Protein AF-A0AAP2NXQ1-F1 (afdb_monomer)

Secondary structure (DSSP, 8-state):
-EEEEE-SSPPPPTTPEEEEE-SS-TT---EEEB-TTSEEE-SS--SSEEEEEESSSTTSEEEEEE--GGGS--BTTB-S-EEEEE--

Solvent-accessible surface area (backbone atoms only — not comparable to full-atom values): 5017 Å² total; per-residue (Å²): 63,41,36,38,55,40,41,99,68,79,62,67,50,62,72,17,40,32,36,50,65,59,94,86,44,92,82,66,74,45,60,32,48,24,37,85,83,29,34,32,52,40,71,91,70,66,50,53,52,38,33,42,35,40,72,58,66,93,86,29,54,31,40,33,70,53,62,63,50,77,74,49,78,60,45,94,94,39,72,60,37,69,51,74,38,57,49,84

Organism: Providencia rettgeri (NCBI:txid587)

Structure (mmCIF, N/CA/C/O backbone):
data_AF-A0AAP2NXQ1-F1
#
_entry.id   AF-A0AAP2NXQ1-F1
#
loop_
_atom_site.group_PDB
_atom_site.id
_atom_site.type_symbol
_atom_site.label_atom_id
_atom_site.label_alt_id
_atom_site.label_comp_id
_atom_site.label_asym_id
_atom_site.label_entity_id
_atom_site.label_seq_id
_atom_site.pdbx_PDB_ins_code
_atom_site.Cartn_x
_atom_site.Cartn_y
_atom_site.Cartn_z
_atom_site.occupancy
_atom_site.B_iso_or_equiv
_atom_site.auth_seq_id
_atom_site.auth_comp_id
_atom_site.auth_asym_id
_atom_site.auth_atom_id
_atom_site.pdbx_PDB_model_num
ATOM 1 N N . ALA A 1 1 ? 2.018 1.676 -7.970 1.00 94.25 1 ALA A N 1
ATOM 2 C CA . ALA A 1 1 ? 2.244 0.312 -7.475 1.00 94.25 1 ALA A CA 1
ATOM 3 C C . ALA A 1 1 ? 0.941 -0.243 -6.925 1.00 94.25 1 ALA A C 1
ATOM 5 O O . ALA A 1 1 ? 0.121 0.533 -6.441 1.00 94.25 1 ALA A O 1
ATOM 6 N N . ILE A 1 2 ? 0.759 -1.557 -7.015 1.00 95.44 2 ILE A N 1
ATOM 7 C CA . ILE A 1 2 ? -0.300 -2.292 -6.319 1.00 95.44 2 ILE A CA 1
ATOM 8 C C . ILE A 1 2 ? 0.329 -2.905 -5.067 1.00 95.44 2 ILE A C 1
ATOM 10 O O . ILE A 1 2 ? 1.313 -3.635 -5.154 1.00 95.44 2 ILE A O 1
ATOM 14 N N . ILE A 1 3 ? -0.214 -2.594 -3.899 1.00 95.69 3 ILE A N 1
ATOM 15 C CA . ILE A 1 3 ? 0.261 -3.097 -2.612 1.00 95.69 3 ILE A CA 1
ATOM 16 C C . ILE A 1 3 ? -0.810 -4.039 -2.073 1.00 95.69 3 ILE A C 1
ATOM 18 O O . ILE A 1 3 ? -1.922 -3.613 -1.765 1.00 95.69 3 ILE A O 1
ATOM 22 N N . ASN A 1 4 ? -0.481 -5.323 -1.969 1.00 95.25 4 ASN A N 1
ATOM 23 C CA . ASN A 1 4 ? -1.320 -6.303 -1.291 1.00 95.25 4 ASN A CA 1
ATOM 24 C C . ASN A 1 4 ? -1.047 -6.210 0.211 1.00 95.25 4 ASN A C 1
ATOM 26 O O . ASN A 1 4 ? 0.071 -6.474 0.661 1.00 95.25 4 ASN A O 1
ATOM 30 N N . LEU A 1 5 ? -2.060 -5.809 0.969 1.00 93.50 5 LEU A N 1
ATOM 31 C CA . LEU A 1 5 ? -1.972 -5.628 2.408 1.00 93.50 5 LEU A CA 1
ATOM 32 C C . LEU A 1 5 ? -2.163 -6.970 3.101 1.00 93.50 5 LEU A C 1
ATOM 34 O O . LEU A 1 5 ? -3.210 -7.607 2.983 1.00 93.50 5 LEU A O 1
ATOM 38 N N . LYS A 1 6 ? -1.146 -7.381 3.847 1.00 89.12 6 LYS A N 1
ATOM 39 C CA . LYS A 1 6 ? -1.239 -8.468 4.815 1.00 89.12 6 LYS A CA 1
ATOM 40 C C . LYS A 1 6 ? -1.285 -7.879 6.217 1.00 89.12 6 LYS A C 1
ATOM 42 O O . LYS A 1 6 ? -0.803 -6.774 6.446 1.00 89.12 6 LYS A O 1
ATOM 47 N N . ALA A 1 7 ? -1.928 -8.578 7.139 1.00 75.44 7 ALA A N 1
ATOM 48 C CA . ALA A 1 7 ? -1.941 -8.186 8.538 1.00 75.44 7 ALA A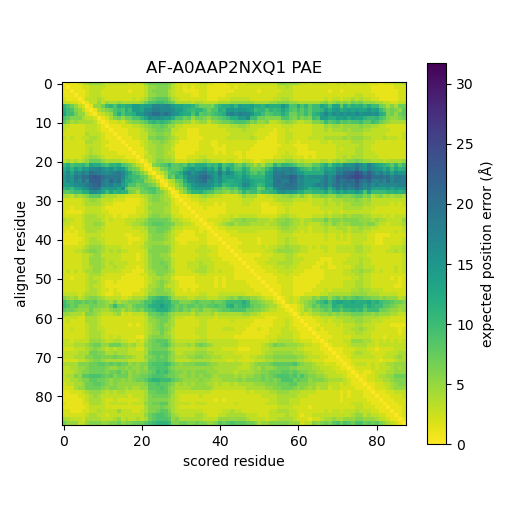 CA 1
ATOM 49 C C . ALA A 1 7 ? -1.871 -9.437 9.411 1.00 75.44 7 ALA A C 1
ATOM 51 O O . ALA A 1 7 ? -2.656 -10.370 9.228 1.00 75.44 7 ALA A O 1
ATOM 52 N N . THR A 1 8 ? -1.022 -9.417 10.438 1.00 67.31 8 THR A N 1
ATOM 53 C CA . THR A 1 8 ? -1.107 -10.327 11.592 1.00 67.31 8 THR A CA 1
ATOM 54 C C . THR A 1 8 ? -2.222 -9.870 12.541 1.00 67.31 8 THR A C 1
ATOM 56 O O . THR A 1 8 ? -1.996 -9.604 13.718 1.00 67.31 8 THR A O 1
ATOM 59 N N . GLY A 1 9 ? -3.434 -9.698 12.005 1.00 72.06 9 GLY A N 1
ATOM 60 C CA . GLY A 1 9 ? -4.559 -9.085 12.708 1.00 72.06 9 GLY A CA 1
ATOM 61 C C . GLY A 1 9 ? -5.698 -8.694 11.767 1.00 72.06 9 GLY A C 1
ATOM 62 O O . GLY A 1 9 ? -6.157 -9.502 10.962 1.00 72.06 9 GLY A O 1
ATOM 63 N N . LYS A 1 10 ? -6.187 -7.453 11.880 1.00 73.44 10 LYS A N 1
ATOM 64 C CA . LYS A 1 10 ? -7.262 -6.936 11.020 1.00 73.44 10 LYS A CA 1
ATOM 65 C C . LYS A 1 10 ? -6.679 -6.272 9.777 1.00 73.44 10 LYS A C 1
ATOM 67 O O . LYS A 1 10 ? -5.936 -5.305 9.886 1.00 73.44 10 LYS A O 1
ATOM 72 N N . ILE A 1 11 ? -7.070 -6.772 8.610 1.00 84.50 11 ILE A N 1
ATOM 73 C CA . ILE A 1 11 ? -6.788 -6.123 7.327 1.00 84.50 11 ILE A CA 1
ATOM 74 C C . ILE A 1 11 ? -7.582 -4.806 7.265 1.00 84.50 11 ILE A C 1
ATOM 76 O O . ILE A 1 11 ? -8.754 -4.802 7.666 1.00 84.50 11 ILE A O 1
ATOM 80 N N . PRO A 1 12 ? -6.989 -3.701 6.773 1.00 92.06 12 PRO A N 1
ATOM 81 C CA . PRO A 1 12 ? -7.715 -2.456 6.567 1.00 92.06 12 PRO A CA 1
ATOM 82 C C . PRO A 1 12 ? -8.964 -2.685 5.702 1.00 92.06 12 PRO A C 1
ATOM 84 O O . PRO A 1 12 ? -8.881 -3.368 4.677 1.00 92.06 12 PRO A O 1
ATOM 87 N N . PRO A 1 13 ? -10.132 -2.153 6.098 1.00 93.81 13 PRO A N 1
ATOM 88 C CA . PRO A 1 13 ? -11.363 -2.356 5.354 1.00 93.81 13 PRO A CA 1
ATOM 89 C C . PRO A 1 13 ? -11.337 -1.605 4.020 1.00 93.81 13 PRO A C 1
ATOM 91 O O . PRO A 1 13 ? -10.551 -0.677 3.812 1.00 93.81 13 PRO A O 1
ATOM 94 N N . PHE A 1 14 ? -12.275 -1.962 3.141 1.00 95.25 14 PHE A N 1
ATOM 95 C CA . PHE A 1 14 ? -12.585 -1.143 1.975 1.00 95.25 14 PHE A CA 1
ATOM 96 C C . PHE A 1 14 ? -12.831 0.314 2.392 1.00 95.25 14 PHE A C 1
ATOM 98 O O . PHE A 1 14 ? -13.545 0.574 3.363 1.00 95.25 14 PHE A O 1
ATOM 105 N N . GLY A 1 15 ? -12.255 1.253 1.646 1.00 94.56 15 GLY A N 1
ATOM 106 C CA . GLY A 1 15 ? -12.389 2.681 1.921 1.00 94.56 15 GLY A CA 1
ATOM 107 C C . GLY A 1 15 ? -11.403 3.224 2.958 1.00 94.56 15 GLY A C 1
ATOM 108 O O . GLY A 1 15 ? -11.434 4.423 3.225 1.00 94.56 15 GLY A O 1
ATOM 109 N N . ALA A 1 16 ? -10.516 2.396 3.526 1.00 95.62 16 ALA A N 1
ATOM 110 C CA . ALA A 1 16 ? -9.409 2.905 4.329 1.00 95.62 16 ALA A CA 1
ATOM 111 C C . ALA A 1 16 ? -8.517 3.823 3.478 1.00 95.62 16 ALA A C 1
ATOM 113 O O . ALA A 1 16 ? -8.216 3.514 2.321 1.00 95.62 16 ALA A O 1
ATOM 114 N N . ILE A 1 17 ? -8.102 4.947 4.057 1.00 95.44 17 ILE A N 1
ATOM 115 C CA . ILE A 1 17 ? -7.309 5.970 3.376 1.00 95.44 17 ILE A CA 1
ATOM 116 C C . ILE A 1 17 ? -5.838 5.729 3.670 1.00 95.44 17 ILE A C 1
ATOM 118 O O . ILE A 1 17 ? -5.447 5.652 4.832 1.00 95.44 17 ILE A O 1
ATOM 122 N N . ALA A 1 18 ? -5.039 5.618 2.618 1.00 95.56 18 ALA A N 1
ATOM 123 C CA . ALA A 1 18 ? -3.596 5.510 2.688 1.00 95.56 18 ALA A CA 1
ATOM 124 C C . ALA A 1 18 ? -2.949 6.847 2.326 1.00 95.56 18 ALA A C 1
ATOM 126 O O . ALA A 1 18 ? -3.324 7.461 1.328 1.00 95.56 18 ALA A O 1
ATOM 127 N N . THR A 1 19 ? -1.950 7.258 3.095 1.00 94.50 19 THR A N 1
ATOM 128 C CA . THR A 1 19 ? -1.188 8.488 2.871 1.00 94.50 19 THR A CA 1
ATOM 129 C C . THR A 1 19 ? 0.296 8.172 2.976 1.00 94.50 19 THR A C 1
ATOM 131 O O . THR A 1 19 ? 0.733 7.572 3.962 1.00 94.50 19 THR A O 1
ATOM 134 N N . LEU A 1 20 ? 1.076 8.557 1.967 1.00 93.56 20 LEU A N 1
ATOM 135 C CA . LEU A 1 20 ? 2.532 8.520 2.044 1.00 93.56 20 LEU A CA 1
ATOM 136 C C . LEU A 1 20 ? 2.989 9.530 3.101 1.00 93.56 20 LEU A C 1
ATOM 138 O O . LEU A 1 20 ? 2.612 10.697 3.059 1.00 93.56 20 LEU A O 1
ATOM 142 N N . VAL A 1 21 ? 3.790 9.075 4.056 1.00 89.88 21 VAL A N 1
ATOM 143 C CA . VAL A 1 21 ? 4.427 9.947 5.041 1.00 89.88 21 VAL A CA 1
ATOM 144 C C . VAL A 1 21 ? 5.624 10.602 4.357 1.00 89.88 21 VAL A C 1
ATOM 146 O O . VAL A 1 21 ? 6.600 9.918 4.054 1.00 89.88 21 VAL A O 1
ATOM 149 N N . SER A 1 22 ? 5.521 11.903 4.094 1.00 78.44 22 SER A N 1
ATOM 150 C CA . SER A 1 22 ? 6.614 12.737 3.589 1.00 78.44 22 SER A CA 1
ATOM 151 C C . SER A 1 22 ? 7.155 13.587 4.738 1.00 78.44 22 SER A C 1
ATOM 153 O O . SER A 1 22 ? 6.370 14.196 5.464 1.00 78.44 22 SER A O 1
ATOM 155 N N . GLU A 1 23 ? 8.474 13.591 4.939 1.00 64.62 23 GLU A N 1
ATOM 156 C CA . GLU A 1 23 ? 9.137 14.452 5.935 1.00 64.62 23 GLU A CA 1
ATOM 157 C C . GLU A 1 23 ? 9.513 15.823 5.343 1.00 64.62 23 GLU A C 1
ATOM 159 O O . GLU A 1 23 ? 9.674 16.785 6.091 1.00 64.62 23 GLU A O 1
ATOM 164 N N . ASP A 1 24 ? 9.593 15.921 4.009 1.00 61.69 24 ASP A N 1
ATOM 165 C CA . ASP A 1 24 ? 10.226 17.048 3.314 1.00 61.69 24 ASP A CA 1
ATOM 166 C C . ASP A 1 24 ? 9.237 18.035 2.662 1.00 61.69 24 ASP A C 1
ATOM 168 O O . ASP A 1 24 ? 9.604 19.182 2.414 1.00 61.69 24 ASP A O 1
ATOM 172 N N . ASP A 1 25 ? 7.987 17.633 2.391 1.00 58.50 25 ASP A N 1
ATOM 173 C CA . ASP A 1 25 ? 6.981 18.517 1.782 1.00 58.50 25 ASP A CA 1
ATOM 174 C C . ASP A 1 25 ? 5.556 18.145 2.219 1.00 58.50 25 ASP A C 1
ATOM 176 O O . ASP A 1 25 ? 5.023 17.097 1.845 1.00 58.50 25 ASP A O 1
ATOM 180 N N . GLU A 1 26 ? 4.918 19.021 3.002 1.00 58.41 26 GLU A N 1
ATOM 181 C CA . GLU A 1 26 ? 3.515 18.878 3.417 1.00 58.41 26 GLU A CA 1
ATOM 182 C C . GLU A 1 26 ? 2.536 18.964 2.230 1.00 58.41 26 GLU A C 1
ATOM 184 O O . GLU A 1 26 ? 1.377 18.570 2.369 1.00 58.41 26 GLU A O 1
ATOM 189 N N . ASN A 1 27 ? 2.977 19.460 1.065 1.00 57.00 27 ASN A N 1
ATOM 190 C CA . ASN A 1 27 ? 2.134 19.615 -0.122 1.00 57.00 27 ASN A CA 1
ATOM 191 C C . ASN A 1 27 ? 2.177 18.407 -1.067 1.00 57.00 27 ASN A C 1
ATOM 193 O O . ASN A 1 27 ? 1.281 18.275 -1.906 1.00 57.00 27 ASN A O 1
ATOM 197 N N . ASP A 1 28 ? 3.160 17.507 -0.936 1.00 61.84 28 ASP A N 1
ATOM 198 C CA . ASP A 1 28 ? 3.246 16.293 -1.758 1.00 61.84 28 ASP A CA 1
ATOM 199 C C . ASP A 1 28 ? 2.445 15.151 -1.113 1.00 61.84 28 ASP A C 1
ATOM 201 O O . ASP A 1 28 ? 2.953 14.171 -0.558 1.00 61.84 28 ASP A O 1
ATOM 205 N N . ILE A 1 29 ? 1.125 15.340 -1.119 1.00 75.31 29 ILE A N 1
ATOM 206 C CA . ILE A 1 29 ? 0.166 14.442 -0.479 1.00 75.31 29 ILE A CA 1
ATOM 207 C C . ILE A 1 29 ? -0.177 13.313 -1.450 1.00 75.31 29 ILE A C 1
ATOM 209 O O . ILE A 1 29 ? -1.186 13.326 -2.159 1.00 75.31 29 ILE A O 1
ATOM 213 N N . ASN A 1 30 ? 0.670 12.290 -1.470 1.00 89.75 30 ASN A N 1
ATOM 214 C CA . ASN A 1 30 ? 0.386 11.071 -2.209 1.00 89.75 30 ASN A CA 1
ATOM 215 C C . ASN A 1 30 ? -0.575 10.180 -1.411 1.00 89.75 30 ASN A C 1
ATOM 217 O O . ASN A 1 30 ? -0.262 9.733 -0.303 1.00 89.75 30 ASN A O 1
ATOM 221 N N . THR A 1 31 ? -1.759 9.930 -1.970 1.00 93.50 31 THR A N 1
ATOM 222 C CA . THR A 1 31 ? -2.839 9.197 -1.298 1.00 93.50 31 THR A CA 1
ATOM 223 C C . THR A 1 31 ? -3.374 8.047 -2.135 1.00 93.50 31 THR A C 1
ATOM 225 O O . THR A 1 31 ? -3.220 7.994 -3.354 1.00 93.50 31 THR A O 1
ATOM 228 N N . GLY A 1 32 ? -4.020 7.102 -1.460 1.00 95.06 32 GLY A N 1
ATOM 229 C CA . GLY A 1 32 ? -4.733 6.004 -2.091 1.00 95.06 32 GLY A CA 1
ATOM 230 C C . GLY A 1 32 ? -5.854 5.476 -1.207 1.00 95.06 32 GLY A C 1
ATOM 231 O O . GLY A 1 32 ? -6.003 5.865 -0.049 1.00 95.06 32 GLY A O 1
ATOM 232 N N . ILE A 1 33 ? -6.658 4.579 -1.772 1.00 96.50 33 ILE A N 1
ATOM 233 C CA . ILE A 1 33 ? -7.795 3.957 -1.092 1.00 96.50 33 ILE A CA 1
ATOM 234 C C . ILE A 1 33 ? -7.615 2.444 -1.127 1.00 96.50 33 ILE A C 1
ATOM 236 O O . ILE A 1 33 ? -7.248 1.875 -2.159 1.00 96.50 33 ILE A O 1
ATOM 240 N N . VAL A 1 34 ? -7.887 1.791 0.000 1.00 96.38 34 VAL A N 1
ATOM 241 C CA . VAL A 1 34 ? -7.895 0.330 0.091 1.00 96.38 34 VAL A CA 1
ATOM 242 C C . VAL A 1 34 ? -9.169 -0.222 -0.550 1.00 96.38 34 VAL A C 1
ATOM 244 O O . VAL A 1 34 ? -10.287 0.129 -0.170 1.00 96.38 34 VAL A O 1
ATOM 247 N N . GLY A 1 35 ? -8.993 -1.097 -1.536 1.00 94.94 35 GLY A N 1
ATOM 248 C CA . GLY A 1 35 ? -10.051 -1.862 -2.188 1.00 94.94 35 GLY A CA 1
ATOM 249 C C . GLY A 1 35 ? -10.480 -3.097 -1.387 1.00 94.94 35 GLY A C 1
ATOM 250 O O . GLY A 1 35 ? -9.850 -3.484 -0.405 1.00 94.94 35 GLY A O 1
ATOM 251 N N . SER A 1 36 ? -11.549 -3.764 -1.831 1.00 90.62 36 SER A N 1
ATOM 252 C CA . SER A 1 36 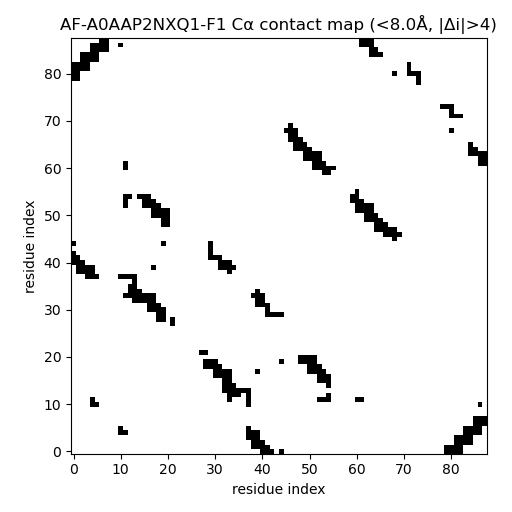? -12.221 -4.825 -1.060 1.00 90.62 36 SER A CA 1
ATOM 253 C C . SER A 1 36 ? -11.360 -6.069 -0.836 1.00 90.62 36 SER A C 1
ATOM 255 O O . SER A 1 36 ? -11.600 -6.817 0.104 1.00 90.62 36 SER A O 1
ATOM 257 N N . ASN A 1 37 ? -10.336 -6.261 -1.668 1.00 89.62 37 ASN A N 1
ATOM 258 C CA . ASN A 1 37 ? -9.406 -7.386 -1.588 1.00 89.62 37 ASN A CA 1
ATOM 259 C C . ASN A 1 37 ? -8.169 -7.080 -0.723 1.00 89.62 37 ASN A C 1
ATOM 261 O O . ASN A 1 37 ? -7.156 -7.759 -0.857 1.00 89.62 37 ASN A O 1
ATOM 265 N N . GLY A 1 38 ? -8.204 -6.025 0.103 1.00 91.25 38 GLY A N 1
ATOM 266 C CA . GLY A 1 38 ? -7.025 -5.578 0.854 1.00 91.25 38 GLY A CA 1
ATOM 267 C C . GLY A 1 38 ? -5.912 -5.079 -0.071 1.00 91.25 38 GLY A C 1
ATOM 268 O O . GLY A 1 38 ? -4.732 -5.256 0.215 1.00 91.25 38 GLY A O 1
ATOM 269 N N . GLN A 1 39 ? -6.280 -4.505 -1.216 1.00 94.94 39 GLN A N 1
ATOM 270 C CA . GLN A 1 39 ? -5.340 -3.996 -2.212 1.00 94.94 39 GLN A CA 1
ATOM 271 C C . GLN A 1 39 ? -5.358 -2.478 -2.217 1.00 94.94 39 GLN A C 1
ATOM 273 O O . GLN A 1 39 ? -6.421 -1.866 -2.260 1.00 94.94 39 GLN A O 1
ATOM 278 N N . LEU A 1 40 ? -4.177 -1.878 -2.212 1.00 95.62 40 LEU A N 1
ATOM 279 C CA . LEU A 1 40 ? -3.983 -0.441 -2.280 1.00 95.62 40 LEU A CA 1
ATOM 280 C C . LEU A 1 40 ? -3.262 -0.091 -3.580 1.00 95.62 40 LEU A C 1
ATOM 282 O O . LEU A 1 40 ? -2.203 -0.640 -3.880 1.00 95.62 40 LEU A O 1
ATOM 286 N N . TYR A 1 41 ? -3.820 0.845 -4.338 1.00 95.06 41 TYR A N 1
ATOM 287 C CA . TYR A 1 41 ? -3.149 1.437 -5.487 1.00 95.06 41 TYR A CA 1
ATOM 288 C C . TYR A 1 41 ? -2.663 2.844 -5.139 1.00 95.06 41 TYR A C 1
ATOM 290 O O . TYR A 1 41 ? -3.446 3.669 -4.675 1.00 95.06 41 TYR A O 1
ATOM 298 N N . MET A 1 42 ? -1.381 3.115 -5.391 1.00 94.56 42 MET A N 1
ATOM 299 C CA . MET A 1 42 ? -0.778 4.449 -5.263 1.00 94.56 42 MET A CA 1
ATOM 300 C C . MET A 1 42 ? 0.221 4.682 -6.401 1.00 94.56 42 MET A C 1
ATOM 302 O O . MET A 1 42 ? 1.054 3.820 -6.694 1.00 94.56 42 MET A O 1
ATOM 306 N N . SER A 1 43 ? 0.145 5.829 -7.069 1.00 92.12 43 SER A N 1
ATOM 307 C CA . SER A 1 43 ? 1.086 6.261 -8.118 1.00 92.12 43 SER A CA 1
ATOM 308 C C . SER A 1 43 ? 2.175 7.160 -7.541 1.00 92.12 43 SER A C 1
ATOM 310 O O . SER A 1 43 ? 1.973 7.708 -6.476 1.00 92.12 43 SER A O 1
ATOM 312 N N . GLY A 1 44 ? 3.312 7.346 -8.220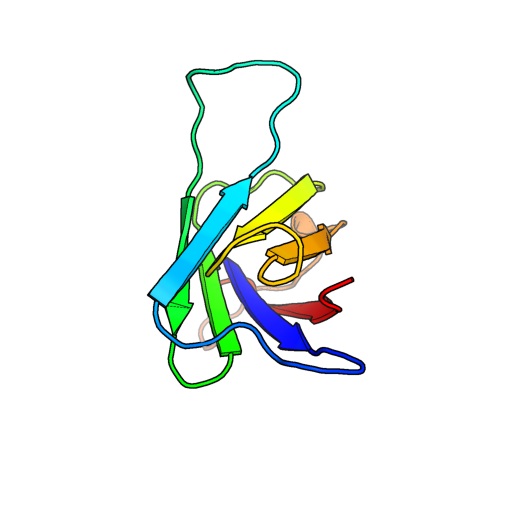 1.00 89.94 44 GLY A N 1
ATOM 313 C CA . GLY A 1 44 ? 4.322 8.332 -7.787 1.00 89.94 44 GLY A CA 1
ATOM 314 C C . GLY A 1 44 ? 5.015 8.015 -6.456 1.00 89.94 44 GLY A C 1
ATOM 315 O O . GLY A 1 44 ? 5.516 8.916 -5.798 1.00 89.94 44 GLY A O 1
ATOM 316 N N . LEU A 1 45 ? 5.015 6.749 -6.031 1.00 92.12 45 LEU A N 1
ATOM 317 C CA . LEU A 1 45 ? 5.729 6.340 -4.824 1.00 92.12 45 LEU A CA 1
ATOM 318 C C . LEU A 1 45 ? 7.255 6.444 -5.032 1.00 92.12 45 LEU A C 1
ATOM 320 O O . LEU A 1 45 ? 7.734 6.014 -6.090 1.00 92.12 45 LEU A O 1
ATOM 324 N N . PRO A 1 46 ? 8.018 6.949 -4.042 1.00 92.69 46 PRO A N 1
ATOM 325 C CA . PRO A 1 46 ? 9.480 6.876 -4.041 1.00 92.69 46 PRO A CA 1
ATOM 326 C C . PRO A 1 46 ? 9.981 5.423 -3.993 1.00 92.69 46 PRO A C 1
ATOM 328 O O . PRO A 1 46 ? 9.204 4.476 -3.884 1.00 92.69 46 PRO A O 1
ATOM 331 N N . ASN A 1 47 ? 11.300 5.220 -4.076 1.00 93.56 47 ASN A N 1
ATOM 332 C CA . ASN A 1 47 ? 11.871 3.869 -4.022 1.00 93.56 47 ASN A CA 1
ATOM 333 C C . ASN A 1 47 ? 11.644 3.173 -2.663 1.00 93.56 47 ASN A C 1
ATOM 335 O O . ASN A 1 47 ? 11.424 1.963 -2.587 1.00 93.56 47 ASN A O 1
ATOM 339 N N . THR A 1 48 ? 11.676 3.963 -1.594 1.00 92.69 48 THR A N 1
ATOM 340 C CA . THR A 1 48 ? 11.447 3.548 -0.211 1.00 92.69 48 THR A CA 1
ATOM 341 C C . THR A 1 48 ? 10.530 4.569 0.431 1.00 92.69 48 THR A C 1
ATOM 343 O O . THR A 1 48 ? 10.662 5.763 0.170 1.00 92.69 48 THR A O 1
ATOM 346 N N . GLY A 1 49 ? 9.621 4.116 1.285 1.00 92.50 49 GLY A N 1
ATOM 347 C CA . GLY A 1 49 ? 8.735 5.021 1.992 1.00 92.50 49 GLY A CA 1
ATOM 348 C C . GLY A 1 49 ? 7.907 4.337 3.064 1.00 92.50 49 GLY A C 1
ATOM 349 O O . GLY A 1 49 ? 7.910 3.113 3.226 1.00 92.50 49 GLY A O 1
ATOM 350 N N . ARG A 1 50 ? 7.173 5.173 3.794 1.00 93.94 50 ARG A N 1
ATOM 351 C CA . ARG A 1 50 ? 6.224 4.766 4.823 1.00 93.94 50 ARG A CA 1
ATOM 352 C C . ARG A 1 50 ? 4.838 5.251 4.439 1.00 93.94 50 ARG A C 1
ATOM 354 O O . ARG A 1 50 ? 4.670 6.407 4.076 1.00 93.94 50 ARG A O 1
ATOM 361 N N . ILE A 1 51 ? 3.847 4.377 4.524 1.00 94.38 51 ILE A N 1
ATOM 362 C CA . ILE A 1 51 ? 2.447 4.689 4.240 1.00 94.38 51 ILE A CA 1
ATOM 363 C C . ILE A 1 51 ? 1.659 4.490 5.528 1.00 94.38 51 ILE A C 1
ATOM 365 O O . ILE A 1 51 ? 1.724 3.423 6.138 1.00 94.38 51 ILE A O 1
ATOM 369 N N . ASN A 1 52 ? 0.908 5.509 5.931 1.00 94.06 52 ASN A N 1
ATOM 370 C CA . ASN A 1 52 ? -0.064 5.402 7.009 1.00 94.06 52 ASN A CA 1
ATOM 371 C C . ASN A 1 52 ? -1.436 5.075 6.412 1.00 94.06 52 ASN A C 1
ATOM 373 O O . ASN A 1 52 ? -1.886 5.775 5.508 1.00 94.06 52 ASN A O 1
ATOM 377 N N . VAL A 1 53 ? -2.096 4.029 6.904 1.00 94.69 53 VAL A N 1
ATOM 378 C CA . VAL A 1 53 ? -3.432 3.611 6.466 1.00 94.69 53 VAL A CA 1
ATOM 379 C C . VAL A 1 53 ? -4.409 3.778 7.616 1.00 94.69 53 VAL A C 1
ATOM 381 O O . VAL A 1 53 ? -4.208 3.201 8.678 1.00 94.69 53 VAL A O 1
ATOM 384 N N . LYS A 1 54 ? -5.493 4.530 7.411 1.00 94.12 54 LYS A N 1
ATOM 385 C CA . LYS A 1 54 ? -6.453 4.889 8.459 1.00 94.12 54 LYS A CA 1
ATOM 386 C C . LYS A 1 54 ? -7.900 4.677 8.019 1.00 94.12 54 LYS A C 1
ATOM 388 O O . LYS A 1 54 ? -8.301 5.066 6.926 1.00 94.12 54 LYS A O 1
ATOM 393 N N . TRP A 1 55 ? -8.698 4.093 8.907 1.00 94.00 55 TRP A N 1
ATOM 394 C CA . TRP A 1 55 ? -10.140 3.861 8.742 1.00 94.00 55 TRP A CA 1
ATOM 395 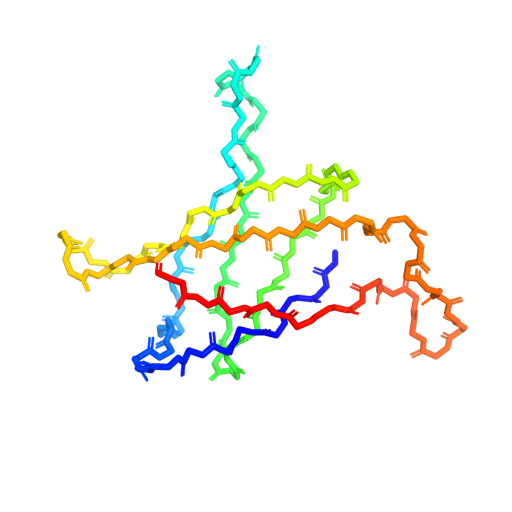C C . TRP A 1 55 ? -10.957 4.158 10.010 1.00 94.00 55 TRP A C 1
ATOM 397 O O . TRP A 1 55 ? -12.172 3.982 10.021 1.00 94.00 55 TRP A O 1
ATOM 407 N N . GLY A 1 56 ? -10.314 4.595 11.096 1.00 91.00 56 GLY A N 1
ATOM 408 C CA . GLY A 1 56 ? -10.980 4.926 12.353 1.00 91.00 56 GLY A CA 1
ATOM 409 C C . GLY A 1 56 ? -10.113 5.779 13.280 1.00 91.00 56 GLY A C 1
ATOM 410 O O . GLY A 1 56 ? -9.239 6.520 12.831 1.00 91.00 56 GLY A O 1
ATOM 411 N N . GLY A 1 57 ? -10.387 5.694 14.586 1.00 85.38 57 GLY A N 1
ATOM 412 C CA . GLY A 1 57 ? -9.609 6.358 15.640 1.00 85.38 57 GLY A CA 1
ATOM 413 C C . GLY A 1 57 ? -8.239 5.708 15.878 1.00 85.38 57 GLY A C 1
ATOM 414 O O . GLY A 1 57 ? -7.654 5.122 14.975 1.00 85.38 57 GLY A O 1
ATOM 415 N N . GLN A 1 58 ? -7.725 5.768 17.109 1.00 81.12 58 GLN A N 1
ATOM 416 C CA . GLN A 1 58 ? -6.375 5.272 17.440 1.00 81.12 58 GLN A CA 1
ATOM 417 C C . GLN A 1 58 ? -6.145 3.781 17.132 1.00 81.12 58 GLN A C 1
ATOM 419 O O . GLN A 1 58 ? -5.028 3.398 16.810 1.00 81.12 58 GLN A O 1
ATOM 424 N N . SER A 1 59 ? -7.188 2.949 17.201 1.00 83.56 59 SER A N 1
ATOM 425 C CA . SER A 1 59 ? -7.131 1.513 16.882 1.00 83.56 59 SER A CA 1
ATOM 426 C C . SER A 1 59 ? -7.534 1.176 15.441 1.00 83.56 59 SER A C 1
ATOM 428 O O . SER A 1 59 ? -7.550 0.007 15.062 1.00 83.56 59 SER A O 1
ATOM 430 N N . GLY A 1 60 ? -7.905 2.184 14.648 1.00 91.19 60 GLY A N 1
ATOM 431 C CA . GLY A 1 60 ? -8.336 2.047 13.258 1.00 91.19 60 GLY A CA 1
ATOM 432 C C . GLY A 1 60 ? -7.291 2.578 12.289 1.00 91.19 60 GLY A C 1
ATOM 433 O O . GLY A 1 60 ? -7.633 3.360 11.402 1.00 91.19 60 GLY A O 1
ATOM 434 N N . GLN A 1 61 ? -6.028 2.224 12.509 1.00 92.44 61 GLN A N 1
ATOM 435 C CA . GLN A 1 61 ? -4.921 2.592 11.639 1.00 92.44 61 G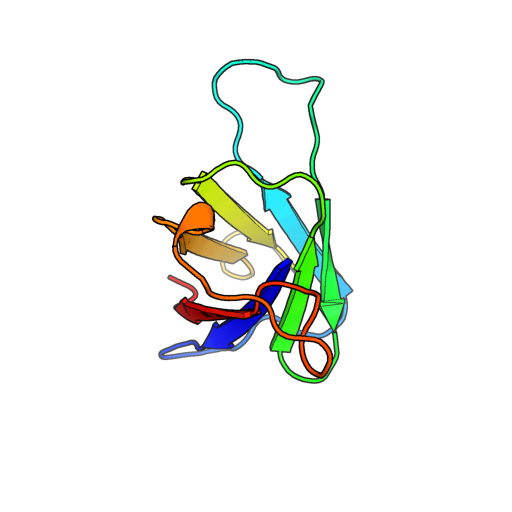LN A CA 1
ATOM 436 C C . GLN A 1 61 ? -3.827 1.524 11.657 1.00 92.44 61 GLN A C 1
ATOM 438 O O . GLN A 1 61 ? -3.750 0.740 12.603 1.00 92.44 61 GLN A O 1
ATOM 443 N N . CYS A 1 62 ? -2.971 1.539 10.644 1.00 92.75 62 CYS A N 1
ATOM 444 C CA . CYS A 1 62 ? -1.711 0.811 10.638 1.00 92.75 62 CYS A CA 1
ATOM 445 C C . CYS A 1 62 ? -0.677 1.500 9.757 1.00 92.75 62 CYS A C 1
ATOM 447 O O . CYS A 1 62 ? -1.004 2.347 8.922 1.00 92.75 62 CYS A O 1
ATOM 449 N N . THR A 1 63 ? 0.577 1.102 9.926 1.00 93.12 63 THR A N 1
ATOM 450 C CA . THR A 1 63 ? 1.691 1.599 9.126 1.00 93.12 63 THR A CA 1
ATOM 451 C C . THR A 1 63 ? 2.264 0.499 8.251 1.00 93.12 63 THR A C 1
ATOM 453 O O . THR A 1 63 ? 2.424 -0.645 8.669 1.00 93.12 63 THR A O 1
ATOM 456 N N . ILE A 1 64 ? 2.613 0.871 7.025 1.00 93.25 64 ILE A N 1
ATOM 457 C CA . ILE A 1 64 ? 3.289 0.017 6.061 1.00 93.25 64 ILE A CA 1
ATOM 458 C C . ILE A 1 64 ? 4.625 0.660 5.728 1.00 93.25 64 ILE A C 1
ATOM 460 O O . ILE A 1 64 ? 4.680 1.836 5.370 1.00 93.25 64 ILE A O 1
ATOM 464 N N . ASN A 1 65 ? 5.696 -0.120 5.787 1.00 93.88 65 ASN A N 1
ATOM 465 C CA . ASN A 1 65 ? 6.999 0.291 5.281 1.00 93.88 65 ASN A CA 1
ATOM 466 C C . ASN A 1 65 ? 7.317 -0.538 4.034 1.00 93.88 65 ASN A C 1
ATOM 468 O O . ASN A 1 65 ? 7.123 -1.754 4.032 1.00 93.88 65 ASN A O 1
ATOM 472 N N . TYR A 1 66 ? 7.799 0.113 2.980 1.00 93.38 66 TYR A N 1
ATOM 473 C CA . TYR A 1 66 ? 8.244 -0.551 1.757 1.00 93.38 66 TYR A CA 1
ATOM 474 C C . TYR A 1 66 ? 9.591 0.013 1.310 1.00 93.38 66 TYR A C 1
ATOM 476 O O . TYR A 1 66 ? 9.923 1.165 1.592 1.00 93.38 66 TYR A O 1
ATOM 484 N N . SER A 1 67 ? 10.36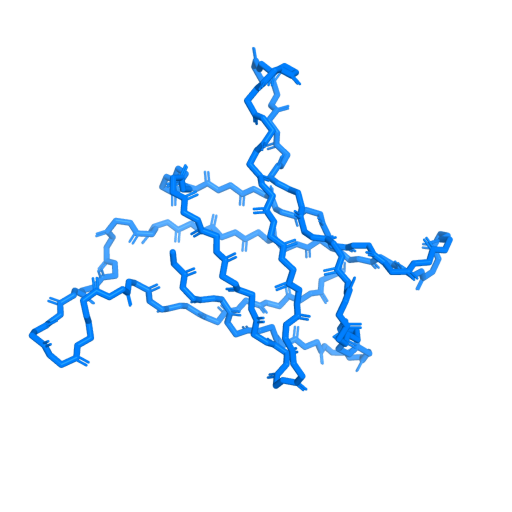2 -0.803 0.603 1.00 93.94 67 SER A N 1
ATOM 485 C CA . SER A 1 67 ? 11.669 -0.441 0.061 1.00 93.94 67 SER A CA 1
ATOM 486 C C . SER A 1 67 ? 11.926 -1.167 -1.253 1.00 93.94 67 SER A C 1
ATOM 488 O O . SER A 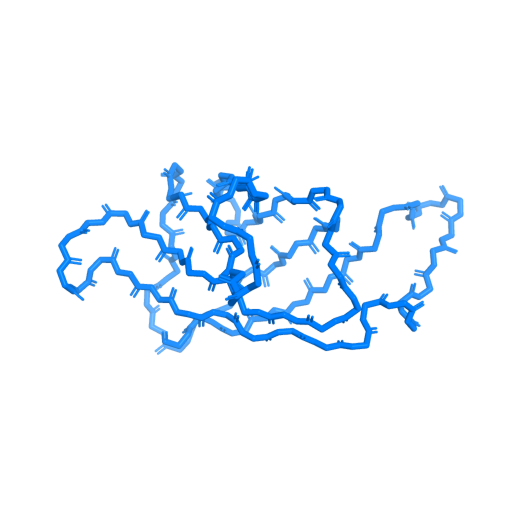1 67 ? 11.241 -2.142 -1.573 1.00 93.94 67 SER A O 1
ATOM 490 N N . ALA A 1 68 ? 12.920 -0.687 -2.004 1.00 92.88 68 ALA A N 1
ATOM 491 C CA . ALA A 1 68 ? 13.380 -1.301 -3.248 1.00 92.88 68 ALA A CA 1
ATOM 492 C C . ALA A 1 68 ? 12.264 -1.467 -4.300 1.00 92.88 68 ALA A C 1
ATOM 494 O O . ALA A 1 68 ? 12.234 -2.450 -5.045 1.00 92.88 68 ALA A O 1
ATOM 495 N N . LEU A 1 69 ? 11.331 -0.510 -4.367 1.00 93.19 69 LEU A N 1
ATOM 496 C CA . LEU A 1 69 ? 10.247 -0.514 -5.346 1.00 93.19 69 LEU A CA 1
ATOM 497 C C . LEU A 1 69 ? 10.789 -0.552 -6.784 1.00 93.19 69 LEU A C 1
ATOM 499 O O . LEU A 1 69 ? 10.208 -1.212 -7.642 1.00 93.19 69 LEU A O 1
ATOM 503 N N . ASP A 1 70 ? 11.908 0.120 -7.053 1.00 9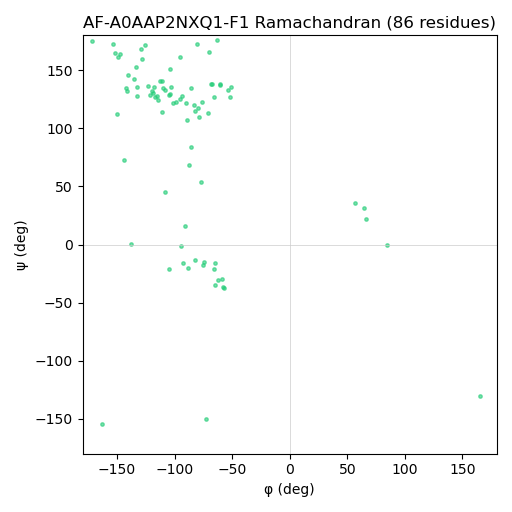3.75 70 ASP A N 1
ATOM 504 C CA . ASP A 1 70 ? 12.562 0.157 -8.361 1.00 93.75 70 ASP A CA 1
ATOM 505 C C . ASP A 1 70 ? 13.051 -1.213 -8.853 1.00 93.75 70 ASP A C 1
ATOM 507 O O . ASP A 1 70 ? 13.004 -1.465 -10.061 1.00 93.75 70 ASP A O 1
ATOM 511 N N . THR A 1 71 ? 13.417 -2.102 -7.928 1.00 93.94 71 THR A N 1
ATOM 512 C CA . THR A 1 71 ? 13.881 -3.470 -8.203 1.00 93.94 71 THR A CA 1
ATOM 513 C C . THR A 1 71 ? 12.765 -4.434 -8.606 1.00 93.94 71 THR A C 1
ATOM 515 O O . THR A 1 71 ? 13.045 -5.507 -9.143 1.00 93.94 71 THR A O 1
ATOM 518 N N . ILE A 1 72 ? 11.494 -4.071 -8.387 1.00 94.38 72 ILE A N 1
ATOM 519 C CA . ILE A 1 72 ? 10.356 -4.899 -8.794 1.00 94.38 72 ILE A CA 1
ATOM 520 C C . ILE A 1 72 ? 10.245 -4.860 -10.318 1.00 94.38 72 ILE A C 1
ATOM 522 O O . ILE A 1 72 ? 9.928 -3.819 -10.906 1.00 94.38 72 ILE A O 1
ATOM 526 N N . ALA A 1 73 ? 10.493 -6.014 -10.939 1.00 92.12 73 ALA A N 1
ATOM 527 C CA . ALA A 1 73 ?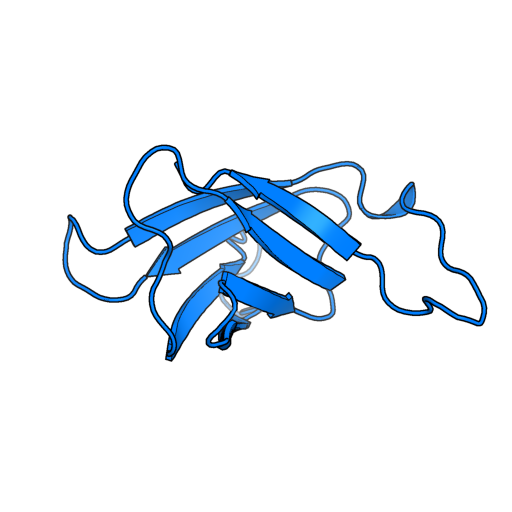 10.393 -6.193 -12.378 1.00 92.12 73 ALA A CA 1
ATOM 528 C C . ALA A 1 73 ? 8.965 -5.916 -12.871 1.00 92.12 73 ALA A C 1
ATOM 530 O O . ALA A 1 73 ? 7.981 -6.340 -12.264 1.00 92.12 73 ALA A O 1
ATOM 531 N N . VAL A 1 74 ? 8.875 -5.222 -14.003 1.00 93.50 74 VAL A N 1
ATOM 532 C CA . VAL A 1 74 ? 7.634 -5.011 -14.750 1.00 93.50 74 VAL A CA 1
ATOM 533 C C . VAL A 1 74 ? 7.718 -5.779 -16.061 1.00 93.50 74 VAL A C 1
ATOM 535 O O . VAL A 1 74 ? 8.773 -5.836 -16.692 1.00 93.50 74 VAL A O 1
ATOM 538 N N . THR A 1 75 ? 6.611 -6.387 -16.463 1.00 92.62 75 THR A N 1
ATOM 539 C CA . THR A 1 75 ? 6.496 -7.142 -17.717 1.00 92.62 75 THR A CA 1
ATOM 540 C C . THR A 1 75 ? 5.322 -6.609 -18.531 1.00 92.62 75 THR A C 1
ATOM 542 O O . THR A 1 75 ? 4.537 -5.802 -18.034 1.00 92.62 75 THR A O 1
ATOM 545 N N . ALA A 1 76 ? 5.173 -7.064 -19.779 1.00 93.00 76 ALA A N 1
ATOM 546 C CA . ALA A 1 76 ? 4.009 -6.713 -20.597 1.00 93.00 76 ALA A CA 1
ATOM 547 C C . ALA A 1 76 ? 2.684 -7.103 -19.912 1.00 93.00 76 ALA A C 1
ATOM 549 O O . ALA A 1 76 ? 1.727 -6.333 -19.939 1.00 93.00 76 ALA A O 1
ATOM 550 N N . ASP A 1 77 ? 2.668 -8.248 -19.223 1.00 92.44 77 ASP A N 1
ATOM 551 C CA . ASP A 1 77 ? 1.499 -8.755 -18.494 1.00 92.44 77 ASP A CA 1
ATOM 552 C C . ASP A 1 77 ? 1.335 -8.124 -17.100 1.00 92.44 77 ASP A C 1
ATOM 554 O O . ASP A 1 77 ? 0.304 -8.279 -16.447 1.00 92.44 77 ASP A O 1
ATOM 558 N N . SER A 1 78 ? 2.356 -7.432 -16.592 1.00 89.62 78 SER A N 1
ATOM 559 C CA . SER A 1 78 ? 2.354 -6.786 -15.275 1.00 89.62 78 SER A CA 1
ATOM 560 C C . SER A 1 78 ? 3.124 -5.463 -15.327 1.00 89.62 78 SER A C 1
ATOM 562 O O . SER A 1 78 ? 4.236 -5.359 -14.800 1.00 89.62 78 SER A O 1
ATOM 564 N N . PRO A 1 79 ? 2.542 -4.430 -15.966 1.00 92.44 79 PRO A N 1
ATOM 565 C CA . PRO A 1 79 ? 3.212 -3.146 -16.165 1.00 92.44 79 PRO A CA 1
ATOM 566 C C . PRO A 1 79 ? 3.260 -2.300 -14.886 1.00 92.44 79 PRO A C 1
ATOM 568 O O . PRO A 1 79 ? 4.046 -1.360 -14.781 1.00 92.44 79 PRO A O 1
ATOM 571 N N . VAL A 1 80 ? 2.420 -2.619 -13.897 1.00 94.19 80 VAL A N 1
ATOM 572 C CA . VAL A 1 80 ? 2.385 -1.935 -12.605 1.00 94.19 80 VAL A CA 1
ATOM 573 C C . VAL A 1 80 ? 3.108 -2.783 -11.569 1.00 94.19 80 VAL A C 1
ATOM 575 O O . VAL A 1 80 ? 2.708 -3.910 -11.278 1.00 94.19 80 VAL A O 1
ATOM 578 N N . ARG A 1 81 ? 4.145 -2.203 -10.957 1.00 95.38 81 ARG A N 1
ATOM 579 C CA . ARG A 1 81 ? 4.878 -2.826 -9.847 1.00 95.38 81 ARG A CA 1
ATOM 580 C C . ARG A 1 81 ? 3.921 -3.269 -8.751 1.00 95.38 81 ARG A C 1
ATOM 582 O O . ARG A 1 81 ? 3.133 -2.455 -8.263 1.00 95.38 81 ARG A O 1
ATOM 589 N N . THR A 1 82 ? 4.019 -4.533 -8.364 1.00 95.12 82 THR A N 1
ATOM 590 C CA . THR A 1 82 ? 3.162 -5.139 -7.347 1.00 95.12 82 THR A CA 1
ATOM 591 C C . THR A 1 82 ? 4.021 -5.665 -6.208 1.00 95.12 82 THR A C 1
ATOM 593 O O . THR A 1 82 ? 4.974 -6.400 -6.448 1.00 95.12 82 THR A O 1
ATOM 596 N N . LEU A 1 83 ? 3.686 -5.296 -4.975 1.00 94.88 83 LEU A N 1
ATOM 597 C CA . LEU A 1 83 ? 4.334 -5.803 -3.769 1.00 94.88 83 LEU A CA 1
ATOM 598 C C . LEU A 1 83 ? 3.306 -6.303 -2.762 1.00 94.88 83 LEU A C 1
ATOM 600 O O . LEU A 1 83 ? 2.101 -6.088 -2.891 1.00 94.88 83 LEU A O 1
ATOM 604 N N . THR A 1 84 ? 3.810 -6.990 -1.750 1.00 94.56 84 THR A N 1
ATOM 605 C CA . THR A 1 84 ? 3.055 -7.368 -0.563 1.00 94.56 84 THR A CA 1
ATOM 606 C C . THR A 1 84 ? 3.712 -6.703 0.629 1.00 94.56 84 THR A C 1
ATOM 608 O O . THR A 1 84 ? 4.937 -6.729 0.726 1.00 94.56 84 THR A O 1
ATOM 611 N N . ALA A 1 85 ? 2.919 -6.125 1.523 1.00 93.12 85 ALA A N 1
ATOM 612 C CA . ALA A 1 85 ? 3.445 -5.493 2.719 1.00 93.12 85 ALA A CA 1
ATOM 613 C C . ALA A 1 85 ? 2.555 -5.774 3.931 1.00 93.12 85 ALA A C 1
ATOM 615 O O . ALA A 1 85 ? 1.336 -5.898 3.803 1.00 93.12 85 ALA A O 1
ATOM 616 N N . GLU A 1 86 ? 3.189 -5.890 5.094 1.00 91.50 86 GLU A N 1
ATOM 617 C CA . GLU A 1 86 ? 2.502 -6.106 6.362 1.00 91.50 86 GLU A CA 1
ATOM 618 C C . GLU A 1 86 ? 2.062 -4.764 6.960 1.00 91.50 86 GLU A C 1
ATOM 620 O O . GLU A 1 86 ? 2.814 -3.789 6.984 1.00 91.50 86 GLU A O 1
ATOM 625 N N . CYS A 1 87 ? 0.825 -4.741 7.433 1.00 89.38 87 CYS A N 1
ATOM 626 C CA . CYS A 1 87 ? 0.172 -3.647 8.135 1.00 89.38 87 CYS A CA 1
ATOM 627 C C . CYS A 1 87 ? 0.465 -3.814 9.633 1.00 89.38 87 CYS A C 1
ATOM 629 O O . CYS A 1 87 ? -0.032 -4.754 10.261 1.00 89.38 87 CYS A O 1
ATOM 631 N N . GLN A 1 88 ? 1.335 -2.941 10.156 1.00 85.88 88 GLN A N 1
ATOM 632 C CA . GLN A 1 88 ? 1.832 -2.932 11.540 1.00 85.88 88 GLN A CA 1
ATOM 633 C C . GLN A 1 88 ? 1.045 -1.978 12.434 1.00 85.88 88 GLN A C 1
ATOM 635 O O . GLN A 1 88 ? 0.741 -0.851 11.971 1.00 85.88 88 GLN A O 1
#

pLDDT: mean 89.25, std 9.63, range [57.0, 96.5]

Radius of gyration: 12.74 Å; Cα contacts (8 Å, |Δi|>4): 184; chains: 1; bounding box: 26×30×38 Å

InterPro domains:
  IPR000015 Outer membrane usher protein [PTHR30451] (2-88)
  IPR025949 PapC-like, C-terminal domain [PF13953] (3-67)
  IPR043142 PapC-like, C-terminal domain superfamily [G3DSA:2.60.40.2070] (1-88)

Nearest PDB structures (foldseek):
  3rfz-assembly3_B  TM=8.051E-01  e=1.415E-05  Escherichia coli
  7f5m-assembly1_B  TM=4.355E-01  e=8.631E+00  Saccharomyces cerevisiae S288C
  8tyo-assembly1_C  TM=2.642E-01  e=6.477E+00  Severe acute respiratory syndrome coronavirus 2

Sequence (88 aa):
AIINLKATGKIPPFGAIATLVSEDDENDINTGIVGSNGQLYMSGLPNTGRINVKWGGQSGQCTINYSALDTIAVTADSPVRTLTAECQ

Foldseek 3Di:
DKEQEDEPDDQQAFQWKKWWDDPPDPPPTWIWTQHHRSITDTPPDDQWTKIKTADDPPVGIFIWTDHRQVVQDADPVRNDRYYYTYTD

Mean predicted aligned error: 4.5 Å